Protein AF-A0A969JU32-F1 (afdb_monomer_lite)

Foldseek 3Di:
DQVVLVVVCVVQVPPDDDDDLVRLQVQLVVLVVCDQVSVVVGSDNDHSVSSVVSVVVVVCVVPVCVVVVVPDDPDDDDDPVLLVQLVVVCVVDVQDFLVNSQVVCVVVVRNDDSVSSVVSCVVVVHDGPPVSVPDDPPVNVCVVCVVVVVVVVVVVPDPDDDDDDDDDPVPPDPDDDDDDD

pLDDT: mean 79.02, std 16.54, range [39.06, 95.44]

Sequence (181 aa):
MKEENRVLHQQRVGKRLKLSDTNRQRLATRAYRLGNRKLEEIATIVTPKTLLRWYQRLVAKKFDGSEQRKRSPGRPPVAPDIKELVVCMALEQPSFGYVRIQGALANLGHPIDAGTVHNILRRNHIEPVPERNTGMSWDNLLKTHWDLLAATDFFHRRSGVAARLGDVLCARCDRYRYPPR

Structure (mmCIF, N/CA/C/O backbone):
data_AF-A0A969JU32-F1
#
_entry.id   AF-A0A969JU32-F1
#
loop_
_atom_site.group_PDB
_atom_site.id
_atom_site.type_symbol
_atom_site.label_atom_id
_atom_site.label_alt_id
_atom_site.label_comp_id
_atom_site.label_asym_id
_atom_site.label_entity_id
_atom_site.label_seq_id
_atom_site.pdbx_PDB_ins_code
_atom_site.Cartn_x
_atom_site.Cartn_y
_atom_site.Cartn_z
_atom_site.occupancy
_atom_site.B_iso_or_equiv
_atom_site.auth_seq_id
_atom_site.auth_comp_id
_atom_site.auth_asym_id
_atom_site.auth_atom_id
_atom_site.pdbx_PDB_model_num
ATOM 1 N N . MET A 1 1 ? -34.560 2.828 39.769 1.00 63.03 1 MET A N 1
ATOM 2 C CA . MET A 1 1 ? -33.465 3.121 38.813 1.00 63.03 1 MET A CA 1
ATOM 3 C C . MET A 1 1 ? -32.062 3.076 39.442 1.00 63.03 1 MET A C 1
ATOM 5 O O . MET A 1 1 ? -31.366 2.117 39.150 1.00 63.03 1 MET A O 1
ATOM 9 N N . LYS A 1 2 ? -31.596 4.006 40.308 1.00 74.50 2 LYS A N 1
ATOM 10 C CA . LYS A 1 2 ? -30.264 3.844 40.966 1.00 74.50 2 LYS A CA 1
ATOM 11 C C . LYS A 1 2 ? -30.274 2.798 42.089 1.00 74.50 2 LYS A C 1
ATOM 13 O O . LYS A 1 2 ? -29.366 1.979 42.158 1.00 74.50 2 LYS A O 1
ATOM 18 N N . GLU A 1 3 ? -31.317 2.813 42.918 1.00 76.50 3 GLU A N 1
ATOM 19 C CA . GLU A 1 3 ? -31.447 1.894 44.057 1.00 76.50 3 GLU A CA 1
ATOM 20 C C . GLU A 1 3 ? -31.640 0.441 43.611 1.00 76.50 3 GLU A C 1
ATOM 22 O O . GLU A 1 3 ? -30.971 -0.460 44.090 1.00 76.50 3 GLU A O 1
ATOM 27 N N . GLU A 1 4 ? -32.434 0.230 42.566 1.00 78.50 4 GLU A N 1
ATOM 28 C CA . GLU A 1 4 ? -32.577 -1.070 41.905 1.00 78.50 4 GLU A CA 1
ATOM 29 C C . GLU A 1 4 ? -31.231 -1.638 41.422 1.00 78.50 4 GLU A C 1
ATOM 31 O O . GLU A 1 4 ? -30.915 -2.793 41.692 1.00 78.50 4 GLU A O 1
ATOM 36 N N . ASN A 1 5 ? -30.383 -0.821 40.784 1.00 81.50 5 ASN A N 1
ATOM 37 C CA . ASN A 1 5 ? -29.051 -1.265 40.365 1.00 81.50 5 ASN A CA 1
ATOM 38 C C . ASN A 1 5 ? -28.131 -1.570 41.557 1.00 81.50 5 ASN A C 1
ATOM 40 O O . ASN A 1 5 ? -27.310 -2.480 41.460 1.00 81.50 5 ASN A O 1
ATOM 44 N N . ARG A 1 6 ? -28.266 -0.857 42.683 1.00 81.88 6 ARG A N 1
ATOM 45 C CA . ARG A 1 6 ? -27.524 -1.160 43.920 1.00 81.88 6 ARG A CA 1
ATOM 46 C C . ARG A 1 6 ? -27.952 -2.495 44.518 1.00 81.88 6 ARG A C 1
ATOM 48 O O . ARG A 1 6 ? -27.088 -3.319 44.806 1.00 81.88 6 ARG A O 1
ATOM 55 N N . VAL A 1 7 ? -29.258 -2.737 44.617 1.00 84.56 7 VAL A N 1
ATOM 56 C CA . VAL A 1 7 ? -29.819 -4.017 45.076 1.00 84.56 7 VAL A CA 1
ATOM 57 C C . VAL A 1 7 ? -29.365 -5.158 44.162 1.00 84.56 7 VAL A C 1
ATOM 59 O O . VAL A 1 7 ? -28.923 -6.198 44.644 1.00 84.56 7 VAL A O 1
ATOM 62 N N . LEU A 1 8 ? -29.375 -4.955 42.840 1.00 79.50 8 LEU A N 1
ATOM 63 C CA . LEU A 1 8 ? -28.884 -5.948 41.881 1.00 79.50 8 LEU A CA 1
ATOM 64 C C . LEU A 1 8 ? -27.386 -6.234 42.035 1.00 79.50 8 LEU A C 1
ATOM 66 O O . LEU A 1 8 ? -26.980 -7.386 41.886 1.00 79.50 8 LEU A O 1
ATOM 70 N N . HIS A 1 9 ? -26.567 -5.220 42.328 1.00 77.69 9 HIS A N 1
ATOM 71 C CA . HIS A 1 9 ? -25.144 -5.414 42.623 1.00 77.69 9 HIS A CA 1
ATOM 72 C C . HIS A 1 9 ? -24.946 -6.205 43.920 1.00 77.69 9 HIS A C 1
ATOM 74 O O . HIS A 1 9 ? -24.165 -7.154 43.920 1.00 77.69 9 HIS A O 1
ATOM 80 N N . GLN A 1 10 ? -25.700 -5.893 44.980 1.00 80.69 10 GLN A N 1
ATOM 81 C CA . GLN A 1 10 ? -25.661 -6.619 46.258 1.00 80.69 10 GLN A CA 1
ATOM 82 C C . GLN A 1 10 ? -26.087 -8.087 46.114 1.00 80.69 10 GLN A C 1
ATOM 84 O O . GLN A 1 10 ? -25.389 -8.986 46.576 1.00 80.69 10 GLN A O 1
ATOM 89 N N . GLN A 1 11 ? -27.181 -8.357 45.401 1.00 79.50 11 GLN A N 1
ATOM 90 C CA . GLN A 1 11 ? -27.671 -9.720 45.157 1.00 79.50 11 GLN A CA 1
ATOM 91 C C . GLN A 1 11 ? -26.728 -10.563 44.280 1.00 79.50 11 GLN A C 1
ATOM 93 O O . GLN A 1 11 ? -26.866 -11.788 44.205 1.00 79.50 11 GLN A O 1
ATOM 98 N N . ARG A 1 12 ? -25.798 -9.922 43.561 1.00 73.00 12 ARG A N 1
ATOM 99 C CA . ARG A 1 12 ? -24.924 -10.565 42.566 1.00 73.00 12 ARG A CA 1
ATOM 100 C C . ARG A 1 12 ? -23.443 -10.534 42.931 1.00 73.00 12 ARG A C 1
ATOM 102 O O . ARG A 1 12 ? -22.628 -10.933 42.095 1.00 73.00 12 ARG A O 1
ATOM 109 N N . VAL A 1 13 ? -23.085 -10.127 44.151 1.00 72.50 13 VAL A N 1
ATOM 110 C CA . VAL A 1 13 ? -21.706 -10.218 44.652 1.00 72.50 13 VAL A CA 1
ATOM 111 C C . VAL A 1 13 ? -21.207 -11.661 44.470 1.00 72.50 13 VAL A C 1
ATOM 113 O O . VAL A 1 13 ? -21.831 -12.612 44.931 1.00 72.50 13 VAL A O 1
ATOM 116 N N . GLY A 1 14 ? -20.125 -11.834 43.703 1.00 70.38 14 GLY A N 1
ATOM 117 C CA . GLY A 1 14 ? -19.531 -13.142 43.384 1.00 70.38 14 GLY A CA 1
ATOM 118 C C . GLY A 1 14 ? -20.033 -13.839 42.106 1.00 70.38 14 GLY A C 1
ATOM 119 O O . GLY A 1 14 ? -19.447 -14.844 41.704 1.00 70.38 14 GLY A O 1
ATOM 120 N N . LYS A 1 15 ? -21.057 -13.325 41.404 1.00 76.00 15 LYS A N 1
ATOM 121 C CA . LYS A 1 15 ? -21.581 -13.934 40.159 1.00 76.00 15 LYS A CA 1
ATOM 122 C C . LYS A 1 15 ? -21.207 -13.117 38.916 1.00 76.00 15 LYS A C 1
ATOM 124 O O . LYS A 1 15 ? -21.591 -11.960 38.767 1.00 76.00 15 LYS A O 1
ATOM 129 N N . ARG A 1 16 ? -20.507 -13.739 37.956 1.00 75.44 16 ARG A N 1
ATOM 130 C CA . ARG A 1 16 ? -20.117 -13.091 36.687 1.00 75.44 16 ARG A CA 1
ATOM 131 C C . ARG A 1 16 ? -21.336 -12.817 35.800 1.00 75.44 16 ARG A C 1
ATOM 133 O O . ARG A 1 16 ? -22.031 -13.739 35.378 1.00 75.44 16 ARG A O 1
ATOM 140 N N . LEU A 1 17 ? -21.552 -11.552 35.441 1.00 77.44 17 LEU A N 1
ATOM 141 C CA . LEU A 1 17 ? -22.643 -11.149 34.554 1.00 77.44 17 LEU A CA 1
ATOM 142 C C . LEU A 1 17 ? -22.355 -11.539 33.091 1.00 77.44 17 LEU A C 1
ATOM 144 O O . LEU A 1 17 ? -21.437 -11.011 32.461 1.00 77.44 17 LEU A O 1
ATOM 148 N N . LYS A 1 18 ? -23.169 -12.436 32.522 1.00 82.62 18 LYS A N 1
ATOM 149 C CA . LYS A 1 18 ? -23.137 -12.785 31.092 1.00 82.62 18 LYS A CA 1
ATOM 150 C C . LYS A 1 18 ? -24.231 -12.019 30.343 1.00 82.62 18 LYS A C 1
ATOM 152 O O . LYS A 1 18 ? -25.370 -12.458 30.271 1.00 82.62 18 LYS A O 1
ATOM 157 N N . LEU A 1 19 ? -23.885 -10.857 29.789 1.00 85.12 19 LEU A N 1
ATOM 158 C CA . LEU A 1 19 ? -24.780 -10.108 28.897 1.00 85.12 19 LEU A CA 1
ATOM 159 C C . LEU A 1 19 ? -24.729 -10.689 27.480 1.00 85.12 19 LEU A C 1
ATOM 161 O O . LEU A 1 19 ? -23.625 -10.858 26.949 1.00 85.12 19 LEU A O 1
ATOM 165 N N . SER A 1 20 ? -25.902 -10.937 26.882 1.00 92.31 20 SER A N 1
ATOM 166 C CA . SER A 1 20 ? -26.051 -11.272 25.458 1.00 92.31 20 SER A CA 1
ATOM 167 C C . SER A 1 20 ? -25.585 -10.117 24.572 1.00 92.31 20 SER A C 1
ATOM 169 O O . SER A 1 20 ? -25.604 -8.959 25.000 1.00 92.31 20 SER A O 1
ATOM 171 N N . ASP A 1 21 ? -25.177 -10.408 23.335 1.00 91.44 21 ASP A N 1
ATOM 172 C CA . ASP A 1 21 ? -24.655 -9.374 22.435 1.00 91.44 21 ASP A CA 1
ATOM 173 C C . ASP A 1 21 ? -25.699 -8.282 22.151 1.00 91.44 21 ASP A C 1
ATOM 175 O O . ASP A 1 21 ? -25.405 -7.098 22.288 1.00 91.44 21 ASP A O 1
ATOM 179 N N . THR A 1 22 ? -26.963 -8.659 21.934 1.00 93.69 22 THR A N 1
ATOM 180 C CA . THR A 1 22 ? -28.086 -7.721 21.764 1.00 93.69 22 THR A CA 1
ATOM 181 C C . THR A 1 22 ? -28.232 -6.760 22.948 1.00 93.69 22 THR A C 1
ATOM 183 O O . THR A 1 22 ? -28.451 -5.561 22.763 1.00 93.69 22 THR A O 1
ATOM 186 N N . ASN A 1 23 ? -28.066 -7.257 24.179 1.00 92.06 23 ASN A N 1
ATOM 187 C CA . ASN A 1 23 ? -28.133 -6.418 25.376 1.00 92.06 23 ASN A CA 1
ATOM 188 C C . ASN A 1 23 ? -26.932 -5.471 25.463 1.00 92.06 23 ASN A C 1
ATOM 190 O O . ASN A 1 23 ? -27.103 -4.299 25.802 1.00 92.06 23 ASN A O 1
ATOM 194 N N . ARG A 1 24 ? -25.730 -5.941 25.104 1.00 93.00 24 ARG A N 1
ATOM 195 C CA . ARG A 1 24 ? -24.529 -5.093 25.034 1.00 93.00 24 ARG A CA 1
ATOM 196 C C . ARG A 1 24 ? -24.702 -3.969 24.020 1.00 93.00 24 ARG A C 1
ATOM 198 O O . ARG A 1 24 ? -24.381 -2.828 24.340 1.00 93.00 24 ARG A O 1
ATOM 205 N N . GLN A 1 25 ? -25.261 -4.270 22.848 1.00 94.12 25 GLN A N 1
ATOM 206 C CA . GLN A 1 25 ? -25.531 -3.279 21.808 1.00 94.12 25 GLN A CA 1
ATOM 207 C C . GLN A 1 25 ? -26.532 -2.220 22.281 1.00 94.12 25 GLN A C 1
ATOM 209 O O . GLN A 1 25 ? -26.235 -1.028 22.223 1.00 94.12 25 GLN A O 1
ATOM 214 N N . ARG A 1 26 ? -27.675 -2.639 22.843 1.00 93.69 26 ARG A N 1
ATOM 215 C CA . ARG A 1 26 ? -28.697 -1.721 23.382 1.00 93.69 26 ARG A CA 1
ATOM 216 C C . ARG A 1 26 ? -28.137 -0.796 24.464 1.00 93.69 26 ARG A C 1
ATOM 218 O O . ARG A 1 26 ? -28.405 0.407 24.438 1.00 93.69 26 ARG A O 1
ATOM 225 N N . LEU A 1 27 ? -27.361 -1.346 25.401 1.00 92.12 27 LEU A N 1
ATOM 226 C CA . LEU A 1 27 ? -26.715 -0.562 26.454 1.00 92.12 27 LEU A CA 1
ATOM 227 C C . LEU A 1 27 ? -25.693 0.417 25.870 1.00 92.12 27 LEU A C 1
ATOM 229 O O . LEU A 1 27 ? -25.706 1.587 26.240 1.00 92.12 27 LEU A O 1
ATOM 233 N N . ALA A 1 28 ? -24.861 -0.027 24.929 1.00 94.06 28 ALA A N 1
ATOM 234 C CA . ALA A 1 28 ? -23.848 0.803 24.285 1.00 94.06 28 ALA A CA 1
ATOM 235 C C . ALA A 1 28 ? -24.457 1.991 23.519 1.00 94.06 28 ALA A C 1
ATOM 237 O O . ALA A 1 28 ? -24.007 3.125 23.682 1.00 94.06 28 ALA A O 1
ATOM 238 N N . THR A 1 29 ? -25.518 1.765 22.735 1.00 93.94 29 THR A N 1
ATOM 239 C CA . THR A 1 29 ? -26.200 2.832 21.982 1.00 93.94 29 THR A CA 1
ATOM 240 C C . THR A 1 29 ? -26.833 3.872 22.906 1.00 93.94 29 THR A C 1
ATOM 242 O O . THR A 1 29 ? -26.747 5.069 22.636 1.00 93.94 29 THR A O 1
ATOM 245 N N . ARG A 1 30 ? -27.458 3.440 24.011 1.00 92.00 30 ARG A N 1
ATOM 246 C CA . ARG A 1 30 ? -28.044 4.363 24.999 1.00 92.00 30 ARG A CA 1
ATOM 247 C C . ARG A 1 30 ? -26.966 5.115 25.780 1.00 92.00 30 ARG A C 1
ATOM 249 O O . ARG A 1 30 ? -27.099 6.318 25.977 1.00 92.00 30 ARG A O 1
ATOM 256 N N . ALA A 1 31 ? -25.892 4.429 26.166 1.00 90.94 31 ALA A N 1
ATOM 257 C CA . ALA A 1 31 ? -24.760 5.018 26.873 1.00 90.94 31 ALA A CA 1
ATOM 258 C C . ALA A 1 31 ? -24.093 6.133 26.055 1.00 90.94 31 ALA A C 1
ATOM 260 O O . ALA A 1 31 ? -23.837 7.213 26.582 1.00 90.94 31 ALA A O 1
ATOM 261 N N . TYR A 1 32 ? -23.889 5.917 24.754 1.00 91.88 32 TYR A N 1
ATOM 262 C CA . TYR A 1 32 ? -23.296 6.932 23.883 1.00 91.88 32 TYR A CA 1
ATOM 263 C C . TYR A 1 32 ? -24.091 8.251 23.867 1.00 91.88 32 TYR A C 1
ATOM 265 O O . TYR A 1 32 ? -23.490 9.318 23.918 1.00 91.88 32 TYR A O 1
ATOM 273 N N . ARG A 1 33 ? -25.431 8.193 23.883 1.00 91.38 33 ARG A N 1
ATOM 274 C CA . ARG A 1 33 ? -26.290 9.396 23.907 1.00 91.38 33 ARG A CA 1
ATOM 275 C C . ARG A 1 33 ? -26.200 10.189 25.213 1.00 91.38 33 ARG A C 1
ATOM 277 O O . ARG A 1 33 ? -26.430 11.392 25.209 1.00 91.38 33 ARG A O 1
ATOM 284 N N . LEU A 1 34 ? -25.910 9.518 26.327 1.00 89.00 34 LEU A N 1
ATOM 285 C CA . LEU A 1 34 ? -25.799 10.144 27.648 1.00 89.00 34 LEU A CA 1
ATOM 286 C C . LEU A 1 34 ? -24.436 10.824 27.847 1.00 89.00 34 LEU A C 1
ATOM 288 O O . LEU A 1 34 ? -24.362 11.860 28.505 1.00 89.00 34 LEU A O 1
ATOM 292 N N . GLY A 1 35 ? -23.375 10.265 27.259 1.00 84.81 35 GLY A N 1
ATOM 293 C CA . GLY A 1 35 ? -22.004 10.743 27.435 1.00 84.81 35 GLY A CA 1
ATOM 294 C C . GLY A 1 35 ? -21.392 10.333 28.782 1.00 84.81 35 GLY A C 1
ATOM 295 O O . GLY A 1 35 ? -22.092 9.977 29.729 1.00 84.81 35 GLY A O 1
ATOM 296 N N . ASN A 1 36 ? -20.056 10.355 28.868 1.00 84.00 36 ASN A N 1
ATOM 297 C CA . ASN A 1 36 ? -19.327 9.744 29.989 1.00 84.00 36 ASN A CA 1
ATOM 298 C C . ASN A 1 36 ? -19.639 10.392 31.353 1.00 84.00 36 ASN A C 1
ATOM 300 O O . ASN A 1 36 ? -19.863 9.676 32.320 1.00 84.00 36 ASN A O 1
ATOM 304 N N . ARG A 1 37 ? -19.744 11.728 31.414 1.00 85.31 37 ARG A N 1
ATOM 305 C CA . ARG A 1 37 ? -20.024 12.466 32.663 1.00 85.31 37 ARG A CA 1
ATOM 306 C C . ARG A 1 37 ? -21.357 12.055 33.301 1.00 85.31 37 ARG A C 1
ATOM 308 O O . ARG A 1 37 ? -21.405 11.695 34.467 1.00 85.31 37 ARG A O 1
ATOM 315 N N . LYS A 1 38 ? -22.432 12.000 32.506 1.00 85.69 38 LYS A N 1
ATOM 316 C CA . LYS A 1 38 ? -23.759 11.586 32.997 1.00 85.69 38 LYS A CA 1
ATOM 317 C C . LYS A 1 38 ? -23.813 10.100 33.359 1.00 85.69 38 LYS A C 1
ATOM 319 O O . LYS A 1 38 ? -24.577 9.703 34.230 1.00 85.69 38 LYS A O 1
ATOM 324 N N . LEU A 1 39 ? -23.025 9.262 32.683 1.00 85.94 39 LEU A N 1
ATOM 325 C CA . LEU A 1 39 ? -22.922 7.836 33.000 1.00 85.94 39 LEU A CA 1
ATOM 326 C C . LEU A 1 39 ? -22.221 7.577 34.337 1.00 85.94 39 LEU A C 1
ATOM 328 O O . LEU A 1 39 ? -22.564 6.599 34.993 1.00 85.94 39 LEU A O 1
ATOM 332 N N . GLU A 1 40 ? -21.267 8.422 34.731 1.00 84.38 40 GLU A N 1
ATOM 333 C CA . GLU A 1 40 ? -20.585 8.338 36.032 1.00 84.38 40 GLU A CA 1
ATOM 334 C C . GLU A 1 40 ? -21.522 8.701 37.192 1.00 84.38 40 GLU A C 1
ATOM 336 O O . GLU A 1 40 ? -21.468 8.084 38.253 1.00 84.38 40 GLU A O 1
ATOM 341 N N . GLU A 1 41 ? -22.455 9.628 36.970 1.00 83.62 41 GLU A N 1
ATOM 342 C CA . GLU A 1 41 ? -23.477 9.997 37.956 1.00 83.62 41 GLU A CA 1
ATOM 343 C C . GLU A 1 41 ? -24.535 8.897 38.167 1.00 83.62 41 GLU A C 1
ATOM 345 O O . GLU A 1 41 ? -25.224 8.866 39.194 1.00 83.62 41 GLU A O 1
ATOM 350 N N . ILE A 1 42 ? -24.708 7.991 37.202 1.00 80.88 42 ILE A N 1
ATOM 351 C CA . ILE A 1 42 ? -25.700 6.913 37.247 1.00 80.88 42 ILE A CA 1
ATOM 352 C C . ILE A 1 42 ? -25.035 5.630 37.755 1.00 80.88 42 ILE A C 1
ATOM 354 O O . ILE A 1 42 ? -24.032 5.172 37.217 1.00 80.88 42 ILE A O 1
ATOM 358 N N . ALA A 1 43 ? -25.649 4.979 38.748 1.00 70.44 43 ALA A N 1
ATOM 359 C CA . ALA A 1 43 ? -25.250 3.631 39.146 1.00 70.44 43 ALA A CA 1
ATOM 360 C C . ALA A 1 43 ? -25.506 2.671 37.972 1.00 70.44 43 ALA A C 1
ATOM 362 O O . ALA A 1 43 ? -26.650 2.294 37.721 1.00 70.44 43 ALA A O 1
ATOM 363 N N . THR A 1 44 ? -24.464 2.325 37.216 1.00 74.38 44 THR A N 1
ATOM 364 C CA . THR A 1 44 ? -24.536 1.432 36.052 1.00 74.38 44 THR A CA 1
ATOM 365 C C . THR A 1 44 ? -24.112 0.012 36.432 1.00 74.38 44 THR A C 1
ATOM 367 O O . THR A 1 44 ? -23.265 -0.207 37.295 1.00 74.38 44 THR A O 1
ATOM 370 N N . ILE A 1 45 ? -24.719 -0.989 35.790 1.00 82.56 45 ILE A N 1
ATOM 371 C CA . ILE A 1 45 ? -24.355 -2.407 35.975 1.00 82.56 45 ILE A CA 1
ATOM 372 C C . ILE A 1 45 ? -22.965 -2.703 35.375 1.00 82.56 45 ILE A C 1
ATOM 374 O O . ILE A 1 45 ? -22.260 -3.611 35.806 1.00 82.56 45 ILE A O 1
ATOM 378 N N . VAL A 1 46 ? -22.571 -1.927 34.364 1.00 84.56 46 VAL A N 1
ATOM 379 C CA . VAL A 1 46 ? -21.324 -2.060 33.608 1.00 84.56 46 VAL A CA 1
ATOM 380 C C . VAL A 1 46 ? -20.619 -0.713 33.620 1.00 84.56 46 VAL A C 1
ATOM 382 O O . VAL A 1 46 ? -21.263 0.303 33.380 1.00 84.56 46 VAL A O 1
ATOM 385 N N . THR A 1 47 ? -19.301 -0.709 33.825 1.00 87.88 47 THR A N 1
ATOM 386 C CA . THR A 1 47 ? -18.489 0.514 33.851 1.00 87.88 47 THR A CA 1
ATOM 387 C C . THR A 1 47 ? -18.734 1.380 32.602 1.00 87.88 47 THR A C 1
ATOM 389 O O . THR A 1 47 ? -18.686 0.839 31.489 1.00 87.88 47 THR A O 1
ATOM 392 N N . PRO A 1 48 ? -18.912 2.710 32.737 1.00 89.94 48 PRO A N 1
ATOM 393 C CA . PRO A 1 48 ? -19.143 3.624 31.611 1.00 89.94 48 PRO A CA 1
ATOM 394 C C . PRO A 1 48 ? -18.149 3.447 30.453 1.00 89.94 48 PRO A C 1
ATOM 396 O O . PRO A 1 48 ? -18.538 3.317 29.290 1.00 89.94 48 PRO A O 1
ATOM 399 N N . LYS A 1 49 ? -16.859 3.300 30.780 1.00 90.62 49 LYS A N 1
ATOM 400 C CA . LYS A 1 49 ? -15.777 3.042 29.816 1.00 90.62 49 LYS A CA 1
ATOM 401 C C . LYS A 1 49 ? -16.013 1.789 28.962 1.00 90.62 49 LYS A C 1
ATOM 403 O O . LYS A 1 49 ? -15.725 1.782 27.767 1.00 90.62 49 LYS A O 1
ATOM 408 N N . THR A 1 50 ? -16.556 0.728 29.554 1.00 91.62 50 THR A N 1
ATOM 409 C CA . THR A 1 50 ? -16.853 -0.531 28.856 1.00 91.62 50 THR A CA 1
ATOM 410 C C . THR A 1 50 ? -18.028 -0.372 27.893 1.00 91.62 50 THR A C 1
ATOM 412 O O . THR A 1 50 ? -17.973 -0.898 26.781 1.00 91.62 50 THR A O 1
ATOM 415 N N . LEU A 1 51 ? -19.053 0.396 28.272 1.00 92.75 51 LEU A N 1
ATOM 416 C CA . LEU A 1 51 ? -20.194 0.701 27.403 1.00 92.75 51 LEU A CA 1
ATOM 417 C C . LEU A 1 51 ? -19.764 1.499 26.166 1.00 92.75 51 LEU A C 1
ATOM 419 O O . LEU A 1 51 ? -20.147 1.161 25.045 1.00 92.75 51 LEU A O 1
ATOM 423 N N . LEU A 1 52 ? -18.908 2.505 26.356 1.00 92.62 52 LEU A N 1
ATOM 424 C CA . LEU A 1 52 ? -18.347 3.282 25.250 1.00 92.62 52 LEU A CA 1
ATOM 425 C C . LEU A 1 52 ? -17.441 2.429 24.354 1.00 92.62 52 LEU A C 1
ATOM 427 O O . LEU A 1 52 ? -17.528 2.523 23.131 1.00 92.62 52 LEU A O 1
ATOM 431 N N . ARG A 1 53 ? -16.636 1.527 24.932 1.00 94.19 53 ARG A N 1
ATOM 432 C CA . ARG A 1 53 ? -15.829 0.565 24.161 1.00 94.19 53 ARG A CA 1
ATOM 433 C C . ARG A 1 53 ? -16.702 -0.360 23.305 1.00 94.19 53 ARG A C 1
ATOM 435 O O . ARG A 1 53 ? -16.346 -0.653 22.165 1.00 94.19 53 ARG A O 1
ATOM 442 N N . TRP A 1 54 ? -17.836 -0.832 23.823 1.00 95.31 54 TRP A N 1
ATOM 443 C CA . TRP A 1 54 ? -18.785 -1.616 23.023 1.00 95.31 54 TRP A CA 1
ATOM 444 C C . TRP A 1 54 ? -19.371 -0.794 21.877 1.00 95.31 54 TRP A C 1
ATOM 446 O O . TRP A 1 54 ? -19.462 -1.303 20.762 1.00 95.31 54 TRP A O 1
ATOM 456 N N . TYR A 1 55 ? -19.691 0.479 22.116 1.00 94.94 55 TYR A N 1
ATOM 457 C CA . TYR A 1 55 ? -20.182 1.371 21.067 1.00 94.94 55 TYR A CA 1
ATOM 458 C C . TYR A 1 55 ? -19.138 1.592 19.963 1.00 94.94 55 TYR A C 1
ATOM 460 O O . TYR A 1 55 ? -19.447 1.435 18.785 1.00 94.94 55 TYR A O 1
ATOM 468 N N . GLN A 1 56 ? -17.880 1.854 20.329 1.00 94.94 56 GLN A N 1
ATOM 469 C CA . GLN A 1 56 ? -16.77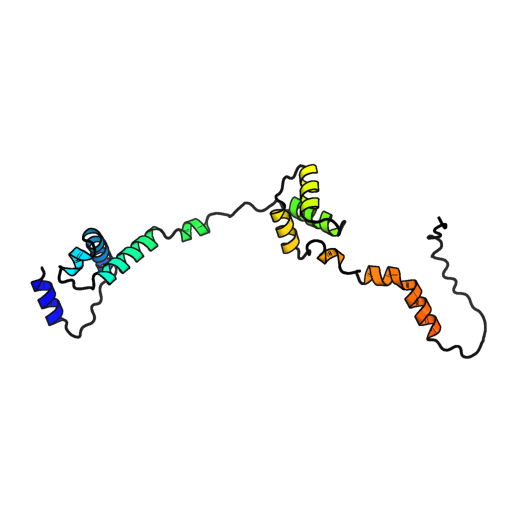2 1.990 19.373 1.00 94.94 56 GLN A CA 1
ATOM 470 C C . GLN A 1 56 ? -16.605 0.744 18.497 1.00 94.94 56 GLN A C 1
ATOM 472 O O . GLN A 1 56 ? -16.357 0.859 17.301 1.00 94.94 56 GLN A O 1
ATOM 477 N N . ARG A 1 57 ? -16.794 -0.454 19.065 1.00 95.31 57 ARG A N 1
ATOM 478 C CA . ARG A 1 57 ? -16.756 -1.703 18.295 1.00 95.31 57 ARG A CA 1
ATOM 479 C C . ARG A 1 57 ? -17.895 -1.798 17.278 1.00 95.31 57 ARG A C 1
ATOM 481 O O . ARG A 1 57 ? -17.669 -2.299 16.182 1.00 95.31 57 ARG A O 1
ATOM 488 N N . L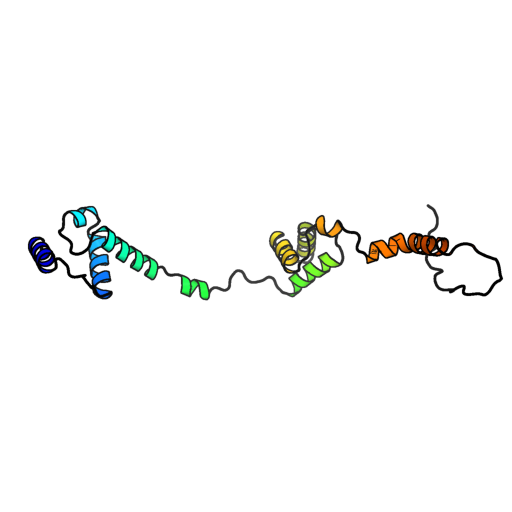EU A 1 58 ? -19.090 -1.312 17.614 1.00 94.69 58 LEU A N 1
ATOM 489 C CA . LEU A 1 58 ? -20.208 -1.255 16.665 1.00 94.69 58 LEU A CA 1
ATOM 490 C C . LEU A 1 58 ? -19.943 -0.266 15.536 1.00 94.69 58 LEU A C 1
ATOM 492 O O . LEU A 1 58 ? -20.229 -0.574 14.385 1.00 94.69 58 LEU A O 1
ATOM 496 N N . VAL A 1 59 ? -19.356 0.888 15.852 1.00 94.19 59 VAL A N 1
ATOM 497 C CA . VAL A 1 59 ? -18.924 1.866 14.847 1.00 94.19 59 VAL A CA 1
ATOM 498 C C . VAL A 1 59 ? -17.878 1.245 13.920 1.00 94.19 59 VAL A C 1
ATOM 500 O O . VAL A 1 59 ? -18.057 1.277 12.708 1.00 94.19 59 VAL A O 1
ATOM 503 N N . ALA A 1 60 ? -16.845 0.605 14.472 1.00 93.62 60 ALA A N 1
ATOM 504 C CA . ALA A 1 60 ? -15.817 -0.069 13.681 1.00 93.62 60 ALA A CA 1
ATOM 505 C C . ALA A 1 60 ? -16.407 -1.149 12.762 1.00 93.62 60 ALA A C 1
ATOM 507 O O . ALA A 1 60 ? -16.020 -1.232 11.604 1.00 93.62 60 ALA A O 1
ATOM 508 N N . LYS A 1 61 ? -17.382 -1.922 13.256 1.00 91.44 61 LYS A N 1
ATOM 509 C CA . LYS A 1 61 ? -18.098 -2.923 12.457 1.00 91.44 61 LYS A CA 1
ATOM 510 C C . LYS A 1 61 ? -19.029 -2.306 11.409 1.00 91.44 61 LYS A C 1
ATOM 512 O O . LYS A 1 61 ? -19.297 -2.934 10.409 1.00 91.44 61 LYS A O 1
ATOM 517 N N . LYS A 1 62 ? -19.566 -1.103 11.615 1.00 90.75 62 LYS A N 1
ATOM 518 C CA . LYS A 1 62 ? -20.372 -0.416 10.589 1.00 90.75 62 LYS A CA 1
ATOM 519 C C . LYS A 1 62 ? -19.498 0.093 9.440 1.00 90.75 62 LYS A C 1
ATOM 521 O O . LYS A 1 62 ? -19.944 0.144 8.299 1.00 90.75 62 LYS A O 1
ATOM 526 N N . PHE A 1 63 ? -18.287 0.527 9.771 1.00 89.81 63 PHE A N 1
ATOM 527 C CA . PHE A 1 63 ? -17.316 1.067 8.827 1.00 89.81 63 PHE A CA 1
ATOM 528 C C . PHE A 1 63 ? -16.247 0.034 8.449 1.00 89.81 63 PHE A C 1
ATOM 530 O O . PHE A 1 63 ? -15.130 0.404 8.078 1.00 89.81 63 PHE A O 1
ATOM 537 N N . ASP A 1 64 ? -16.571 -1.260 8.523 1.00 88.19 64 ASP A N 1
ATOM 538 C CA . ASP A 1 64 ? -15.692 -2.335 8.081 1.00 88.19 64 ASP A CA 1
ATOM 539 C C . ASP A 1 64 ? -15.673 -2.412 6.546 1.00 88.19 64 ASP A C 1
ATOM 541 O O . ASP A 1 64 ? -16.215 -3.302 5.906 1.00 88.19 64 ASP A O 1
ATOM 545 N N . GLY A 1 65 ? -14.965 -1.469 5.920 1.00 81.31 65 GLY A N 1
ATOM 546 C CA . GLY A 1 65 ? -14.780 -1.410 4.464 1.00 81.31 65 GLY A CA 1
ATOM 547 C C . GLY A 1 65 ? -13.997 -2.589 3.857 1.00 81.31 65 GLY A C 1
ATOM 548 O O . GLY A 1 65 ? -13.500 -2.482 2.735 1.00 81.31 65 GLY A O 1
ATOM 549 N N . SER A 1 66 ? -13.791 -3.682 4.599 1.00 82.06 66 SER A N 1
ATOM 550 C CA . SER A 1 66 ? -13.004 -4.839 4.169 1.00 82.06 66 SER A CA 1
ATOM 551 C C . SER A 1 66 ? -13.648 -5.566 2.995 1.00 82.06 66 SER A C 1
ATOM 553 O O . SER A 1 66 ? -12.933 -5.965 2.080 1.00 82.06 66 SER A O 1
ATOM 555 N N . GLU A 1 67 ? -14.975 -5.697 2.975 1.00 78.62 67 GLU A N 1
ATOM 556 C CA . GLU A 1 67 ? -15.679 -6.359 1.869 1.00 78.62 67 GLU A CA 1
ATOM 557 C C . GLU A 1 67 ? -15.635 -5.530 0.579 1.00 78.62 67 GLU A C 1
ATOM 559 O O . GLU A 1 67 ? -15.465 -6.077 -0.509 1.00 78.62 67 GLU A O 1
ATOM 564 N N . GLN A 1 68 ? -15.697 -4.202 0.688 1.00 73.19 68 GLN A N 1
ATOM 565 C CA . GLN A 1 68 ? -15.544 -3.291 -0.446 1.00 73.19 68 GLN A CA 1
ATOM 566 C C . GLN A 1 68 ? -14.099 -3.295 -0.961 1.00 73.19 68 GLN A C 1
ATOM 568 O O . GLN A 1 68 ? -13.879 -3.319 -2.170 1.00 73.19 68 GLN A O 1
ATOM 573 N N . ARG A 1 69 ? -13.105 -3.366 -0.064 1.00 69.44 69 ARG A N 1
ATOM 574 C CA . ARG A 1 69 ? -11.683 -3.449 -0.439 1.00 69.44 69 ARG A CA 1
ATOM 575 C C . ARG A 1 69 ? -11.344 -4.726 -1.214 1.00 69.44 69 ARG A C 1
ATOM 577 O O . ARG A 1 69 ? -10.470 -4.682 -2.069 1.00 69.44 69 ARG A O 1
ATOM 584 N N . LYS A 1 70 ? -12.038 -5.842 -0.958 1.00 72.44 70 LYS A N 1
ATOM 585 C CA . LYS A 1 70 ? -11.854 -7.096 -1.714 1.00 72.44 70 LYS A CA 1
ATOM 586 C C . LYS A 1 70 ? -12.291 -6.989 -3.179 1.00 72.44 70 LYS A C 1
ATOM 588 O O . LYS A 1 70 ? -11.827 -7.773 -3.997 1.00 72.44 70 LYS A O 1
ATOM 593 N N . ARG A 1 71 ? -13.203 -6.065 -3.501 1.00 67.38 71 ARG A N 1
ATOM 594 C CA . ARG A 1 71 ? -13.849 -5.976 -4.821 1.00 67.38 71 ARG A CA 1
ATOM 595 C C . ARG A 1 71 ? -13.228 -4.956 -5.761 1.00 67.38 71 ARG A C 1
ATOM 597 O O . ARG A 1 71 ? -13.488 -5.037 -6.954 1.00 67.38 71 ARG A O 1
ATOM 604 N N . SER A 1 72 ? -12.437 -4.012 -5.260 1.00 66.69 72 SER A N 1
ATOM 605 C CA . SER A 1 72 ? -11.793 -3.024 -6.121 1.00 66.69 72 SER A CA 1
ATOM 606 C C . SER A 1 72 ? -10.517 -3.617 -6.720 1.00 66.69 72 SER A C 1
ATOM 608 O O . SER A 1 72 ? -9.533 -3.750 -5.984 1.00 66.69 72 SER A O 1
ATOM 610 N N . PRO A 1 73 ? -10.478 -3.958 -8.027 1.00 71.56 73 PRO A N 1
ATOM 611 C CA . PRO A 1 73 ? -9.198 -4.136 -8.692 1.00 71.56 73 PRO A CA 1
ATOM 612 C C . PRO A 1 73 ? -8.412 -2.840 -8.481 1.00 71.56 73 PRO A C 1
ATOM 614 O O . PRO A 1 73 ? -8.964 -1.743 -8.587 1.00 71.56 73 PRO A O 1
ATOM 617 N N . GLY A 1 74 ? -7.149 -2.962 -8.074 1.00 75.56 74 GLY A N 1
ATOM 618 C CA . GLY A 1 74 ? -6.282 -1.804 -7.878 1.00 75.56 74 GLY A CA 1
ATOM 619 C C . GLY A 1 74 ? -6.068 -1.028 -9.183 1.00 75.56 74 GLY A C 1
ATOM 620 O O . GLY A 1 74 ? -6.753 -1.233 -10.183 1.00 75.56 74 GLY A O 1
ATOM 621 N N . ARG A 1 75 ? -5.066 -0.144 -9.201 1.00 78.25 75 ARG A N 1
ATOM 622 C CA . ARG A 1 75 ? -4.649 0.535 -10.437 1.00 78.25 75 ARG A CA 1
ATOM 623 C C . ARG A 1 75 ? -4.517 -0.492 -11.578 1.00 78.25 75 ARG A C 1
ATOM 625 O O . ARG A 1 75 ? -3.810 -1.485 -11.368 1.00 78.25 75 ARG A O 1
ATOM 632 N N . PRO A 1 76 ? -5.151 -0.267 -12.748 1.00 80.81 76 PRO A N 1
ATOM 633 C CA . PRO A 1 76 ? -5.031 -1.173 -13.879 1.00 80.81 76 PRO A CA 1
ATOM 634 C C . PRO A 1 76 ? -3.557 -1.476 -14.168 1.00 80.81 76 PRO A C 1
ATOM 636 O O . PRO A 1 76 ? -2.732 -0.552 -14.157 1.00 80.81 76 PRO A O 1
ATOM 639 N N . PRO A 1 77 ? -3.190 -2.752 -14.360 1.00 82.25 77 PRO A N 1
ATOM 640 C CA . PRO A 1 77 ? -1.817 -3.102 -14.672 1.00 82.25 77 PRO A CA 1
ATOM 641 C C . PRO A 1 77 ? -1.419 -2.502 -16.024 1.00 82.25 77 PRO A C 1
ATOM 643 O O . PRO A 1 77 ? -2.235 -2.385 -16.932 1.00 82.25 77 PRO A O 1
ATOM 646 N N . VAL A 1 78 ? -0.138 -2.160 -16.165 1.00 86.19 78 VAL A N 1
ATOM 647 C CA . VAL A 1 78 ? 0.445 -1.799 -17.467 1.00 86.19 78 VAL A CA 1
ATOM 648 C C . VAL A 1 78 ? 0.274 -2.972 -18.436 1.00 86.19 78 VAL A C 1
ATOM 650 O O . VAL A 1 78 ? 0.455 -4.126 -18.018 1.00 86.19 78 VAL A O 1
ATOM 653 N N . ALA A 1 79 ? -0.056 -2.665 -19.695 1.00 90.19 79 ALA A N 1
ATOM 654 C CA . ALA A 1 79 ? -0.204 -3.643 -20.771 1.00 90.19 79 ALA A CA 1
ATOM 655 C C . ALA A 1 79 ? 1.036 -4.559 -20.872 1.00 90.19 79 ALA A C 1
ATOM 657 O O . ALA A 1 79 ? 2.153 -4.086 -20.636 1.00 90.19 79 ALA A O 1
ATOM 658 N N . PRO A 1 80 ? 0.857 -5.861 -21.162 1.00 90.81 80 PRO A N 1
ATOM 659 C CA . PRO A 1 80 ? 1.959 -6.824 -21.219 1.00 90.81 80 PRO A CA 1
ATOM 660 C C . PRO A 1 80 ? 3.014 -6.428 -22.258 1.00 90.81 80 PRO A C 1
ATOM 662 O O . PRO A 1 80 ? 4.188 -6.352 -21.904 1.00 90.81 80 PRO A O 1
ATOM 665 N N . ASP A 1 81 ? 2.588 -6.023 -23.453 1.00 93.19 81 ASP A N 1
ATOM 666 C CA . ASP A 1 81 ? 3.456 -5.642 -24.577 1.00 93.19 81 ASP A CA 1
ATOM 667 C C . ASP A 1 81 ? 4.439 -4.525 -24.199 1.00 93.19 81 ASP A C 1
ATOM 669 O O . ASP A 1 81 ? 5.624 -4.548 -24.518 1.00 93.19 81 ASP A O 1
ATOM 673 N N . ILE A 1 82 ? 3.960 -3.552 -23.423 1.00 92.88 82 ILE A N 1
ATOM 674 C CA . ILE A 1 82 ? 4.772 -2.440 -22.929 1.00 92.88 82 ILE A CA 1
ATOM 675 C C . ILE A 1 82 ? 5.823 -2.926 -21.921 1.00 92.88 82 ILE A C 1
ATOM 677 O O . ILE A 1 82 ? 6.940 -2.410 -21.892 1.00 92.88 82 ILE A O 1
ATOM 681 N N . LYS A 1 83 ? 5.482 -3.896 -21.062 1.00 94.12 83 LYS A N 1
ATOM 682 C CA . LYS A 1 83 ? 6.446 -4.464 -20.105 1.00 94.12 83 LYS A CA 1
ATOM 683 C C . LYS A 1 83 ? 7.541 -5.229 -20.833 1.00 94.12 83 LYS A C 1
ATOM 685 O O . LYS A 1 83 ? 8.701 -5.094 -20.455 1.00 94.12 83 LYS A O 1
ATOM 690 N N . GLU A 1 84 ? 7.171 -5.998 -21.851 1.00 94.06 84 GLU A N 1
ATOM 691 C CA . GLU A 1 84 ? 8.118 -6.718 -22.702 1.00 94.06 84 GLU A CA 1
ATOM 692 C C . GLU A 1 84 ? 9.048 -5.737 -23.411 1.00 94.06 84 GLU A C 1
ATOM 694 O O . GLU A 1 84 ? 10.264 -5.874 -23.309 1.00 94.06 84 GLU A O 1
ATOM 699 N N . LEU A 1 85 ? 8.500 -4.666 -23.990 1.00 94.69 85 LEU A N 1
ATOM 700 C CA . LEU A 1 85 ? 9.292 -3.619 -24.632 1.00 94.69 85 LEU A CA 1
ATOM 701 C C . LEU A 1 85 ? 10.291 -2.956 -23.669 1.00 94.69 85 LEU A C 1
ATOM 703 O O . LEU A 1 85 ? 11.455 -2.773 -24.022 1.00 94.69 85 LEU A O 1
A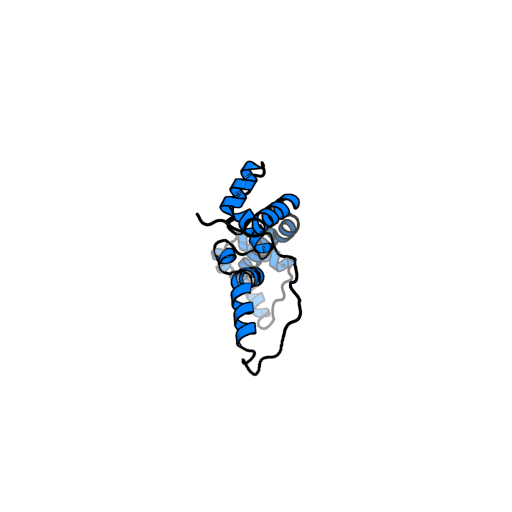TOM 707 N N . VAL A 1 86 ? 9.871 -2.640 -22.436 1.00 93.81 86 VAL A N 1
ATOM 708 C CA . VAL A 1 86 ? 10.766 -2.110 -21.386 1.00 93.81 86 VAL A CA 1
ATOM 709 C C . VAL A 1 86 ? 11.927 -3.069 -21.113 1.00 93.81 86 VAL A C 1
ATOM 711 O O . VAL A 1 86 ? 13.072 -2.629 -20.997 1.00 93.81 86 VAL A O 1
ATOM 714 N N . VAL A 1 87 ? 11.639 -4.367 -20.990 1.00 93.50 87 VAL A N 1
ATOM 715 C CA . VAL A 1 87 ? 12.646 -5.397 -20.705 1.00 93.50 87 VAL A CA 1
ATOM 716 C C . VAL A 1 87 ? 13.594 -5.576 -21.891 1.00 93.50 87 VAL A C 1
ATOM 718 O O . VAL A 1 87 ? 14.805 -5.583 -21.683 1.00 93.50 87 VAL A O 1
ATOM 721 N N . CYS A 1 88 ? 13.083 -5.640 -23.121 1.00 93.19 88 CYS A N 1
ATOM 722 C CA . CYS A 1 88 ? 13.896 -5.723 -24.336 1.00 93.19 88 CYS A CA 1
ATOM 723 C C . CYS A 1 88 ? 14.844 -4.525 -24.466 1.00 93.19 88 CYS A C 1
ATOM 725 O O . CYS A 1 88 ? 16.053 -4.718 -24.575 1.00 93.19 88 CYS A O 1
ATOM 727 N N . MET A 1 89 ? 14.328 -3.295 -24.343 1.00 92.00 89 MET A N 1
ATOM 728 C CA . MET A 1 89 ? 15.150 -2.077 -24.396 1.00 92.00 89 MET A CA 1
ATOM 729 C C . MET A 1 89 ? 16.240 -2.072 -23.330 1.00 92.00 89 MET A C 1
ATOM 731 O O . MET A 1 89 ? 17.373 -1.665 -23.588 1.00 92.00 89 MET A O 1
ATOM 735 N N . ALA A 1 90 ? 15.901 -2.531 -22.124 1.00 90.88 90 ALA A N 1
ATOM 736 C CA . ALA A 1 90 ? 16.879 -2.690 -21.075 1.00 90.88 90 ALA A CA 1
ATOM 737 C C . ALA A 1 90 ? 17.949 -3.700 -21.518 1.00 90.88 90 ALA A C 1
ATOM 739 O O . ALA A 1 90 ? 19.130 -3.357 -21.503 1.00 90.88 90 ALA A O 1
ATOM 740 N N . LEU A 1 91 ? 17.589 -4.927 -21.898 1.00 87.62 91 LEU A N 1
ATOM 741 C CA . LEU A 1 91 ? 18.520 -6.011 -22.250 1.00 87.62 91 LEU A CA 1
ATOM 742 C C . LEU A 1 91 ? 19.452 -5.673 -23.417 1.00 87.62 91 LEU A C 1
ATOM 744 O O . LEU A 1 91 ? 20.652 -5.913 -23.301 1.00 87.62 91 LEU A O 1
ATOM 748 N N . GLU A 1 92 ? 18.934 -5.061 -24.476 1.00 88.31 92 GLU A N 1
ATOM 749 C CA . GLU A 1 92 ? 19.722 -4.672 -25.651 1.00 88.31 92 GLU A CA 1
ATOM 750 C C . GLU A 1 92 ? 20.701 -3.533 -25.357 1.00 88.31 92 GLU A C 1
ATOM 752 O O . GLU A 1 92 ? 21.807 -3.505 -25.899 1.00 88.31 92 GLU A O 1
ATOM 757 N N . GLN A 1 93 ? 20.315 -2.590 -24.490 1.00 85.94 93 GLN A N 1
ATOM 758 C CA . GLN A 1 93 ? 21.125 -1.419 -24.156 1.00 85.94 93 GLN A CA 1
ATOM 759 C C . GLN A 1 93 ? 21.304 -1.301 -22.634 1.00 85.94 93 GLN A C 1
ATOM 761 O O . GLN A 1 93 ? 20.619 -0.515 -21.977 1.00 85.94 93 GLN A O 1
ATOM 766 N N . PRO A 1 94 ? 22.266 -2.039 -22.038 1.00 82.62 94 PRO A N 1
ATOM 767 C CA . PRO A 1 94 ? 22.482 -2.061 -20.588 1.00 82.62 94 PRO A CA 1
ATOM 768 C C . PRO A 1 94 ? 22.806 -0.702 -19.952 1.00 82.62 94 PRO A C 1
ATOM 770 O O . PRO A 1 94 ? 22.606 -0.525 -18.752 1.00 82.62 94 PRO A O 1
ATOM 773 N N . SER A 1 95 ? 23.271 0.267 -20.746 1.00 83.69 95 SER A N 1
ATOM 774 C CA . SER A 1 95 ? 23.552 1.643 -20.318 1.00 83.69 95 SER A CA 1
ATOM 775 C C . SER A 1 95 ? 22.296 2.504 -20.137 1.00 83.69 95 SER A C 1
ATOM 777 O O . SER A 1 95 ? 22.378 3.619 -19.614 1.00 83.69 95 SER A O 1
ATOM 779 N N . PHE A 1 96 ? 21.125 2.029 -20.569 1.00 89.00 96 PHE A N 1
ATOM 780 C CA . PHE A 1 96 ? 19.887 2.790 -20.474 1.00 89.00 96 PHE A CA 1
ATOM 781 C C . PHE A 1 96 ? 19.319 2.733 -19.053 1.00 89.00 96 PHE A C 1
ATOM 783 O O . PHE A 1 96 ? 18.857 1.699 -18.576 1.00 89.00 96 PHE A O 1
ATOM 790 N N . GLY A 1 97 ? 19.308 3.886 -18.381 1.00 89.19 97 GLY A N 1
ATOM 791 C CA . GLY A 1 97 ? 18.568 4.073 -17.134 1.00 89.19 97 GLY A CA 1
ATOM 792 C C . GLY A 1 97 ? 17.055 4.154 -17.366 1.00 89.19 97 GLY A C 1
ATOM 793 O O . GLY A 1 97 ? 16.594 4.488 -18.459 1.00 89.19 97 GLY A O 1
ATOM 794 N N . TYR A 1 98 ? 16.264 3.924 -16.316 1.00 92.00 98 TYR A N 1
ATOM 795 C CA . TYR A 1 98 ? 14.795 3.912 -16.396 1.00 92.00 98 TYR A CA 1
ATOM 796 C C . TYR A 1 98 ? 14.187 5.240 -16.890 1.00 92.00 98 TYR A C 1
ATOM 798 O O . TYR A 1 98 ? 13.155 5.218 -17.553 1.00 92.00 98 TYR A O 1
ATOM 806 N N . VAL A 1 99 ? 14.838 6.385 -16.640 1.00 93.31 99 VAL A N 1
ATOM 807 C CA . VAL A 1 99 ? 14.419 7.696 -17.180 1.00 93.31 99 VAL A CA 1
ATOM 808 C C . VAL A 1 99 ? 14.606 7.756 -18.698 1.00 93.31 99 VAL A C 1
ATOM 810 O O . VAL A 1 99 ? 13.742 8.241 -19.420 1.00 93.31 99 VAL A O 1
ATOM 813 N N . ARG A 1 100 ? 15.714 7.209 -19.210 1.00 92.94 100 ARG A N 1
ATOM 814 C CA . ARG A 1 100 ? 15.993 7.186 -20.651 1.00 92.94 100 ARG A CA 1
ATOM 815 C C . ARG A 1 100 ? 15.048 6.239 -21.390 1.00 92.94 100 ARG A C 1
ATOM 817 O O . ARG A 1 100 ? 14.556 6.592 -22.457 1.00 92.94 100 ARG A O 1
ATOM 824 N N . ILE A 1 101 ? 14.753 5.079 -20.801 1.00 93.44 101 ILE A N 1
ATOM 825 C CA . ILE A 1 101 ? 13.750 4.134 -21.322 1.00 93.44 101 ILE A CA 1
ATOM 826 C C . ILE A 1 101 ? 12.361 4.784 -21.326 1.00 93.44 101 ILE A C 1
ATOM 828 O O . ILE A 1 101 ? 11.631 4.672 -22.305 1.00 93.44 101 ILE A O 1
ATOM 832 N N . GLN A 1 102 ? 12.009 5.519 -20.268 1.00 95.44 102 GLN A N 1
ATOM 833 C CA . GLN A 1 102 ? 10.752 6.260 -20.203 1.00 95.44 102 GLN A CA 1
ATOM 834 C C . GLN A 1 102 ? 10.632 7.305 -21.323 1.00 95.44 102 GLN A C 1
ATOM 836 O O . GLN A 1 102 ? 9.594 7.365 -21.980 1.00 95.44 102 GLN A O 1
ATOM 841 N N . GLY A 1 103 ? 11.695 8.067 -21.596 1.00 95.12 103 GLY A N 1
ATOM 842 C CA . GLY A 1 103 ? 11.728 9.001 -22.724 1.00 95.12 103 GLY A CA 1
ATOM 843 C C . GLY A 1 103 ? 11.581 8.304 -24.082 1.00 95.12 103 GLY A C 1
ATOM 844 O O . GLY A 1 103 ? 10.823 8.764 -24.933 1.00 95.12 103 GLY A O 1
ATOM 845 N N . ALA A 1 104 ? 12.238 7.156 -24.274 1.00 94.12 104 ALA A N 1
ATOM 846 C CA . ALA A 1 104 ? 12.096 6.360 -25.495 1.00 94.12 104 ALA A CA 1
ATOM 847 C C . ALA A 1 104 ? 10.656 5.853 -25.696 1.00 94.12 104 ALA A C 1
ATOM 849 O O . ALA A 1 104 ? 10.128 5.925 -26.801 1.00 94.12 104 ALA A O 1
ATOM 850 N N . LEU A 1 105 ? 9.991 5.407 -24.627 1.00 94.75 105 LEU A N 1
ATOM 851 C CA . LEU A 1 105 ? 8.589 4.980 -24.674 1.00 94.75 105 LEU A CA 1
ATOM 852 C C . LEU A 1 105 ? 7.634 6.139 -24.958 1.00 94.75 105 LEU A C 1
ATOM 854 O O . LEU A 1 105 ? 6.689 5.972 -25.727 1.00 94.75 105 LEU A O 1
ATOM 858 N N . ALA A 1 106 ? 7.901 7.322 -24.401 1.00 94.44 106 ALA A N 1
ATOM 859 C CA . ALA A 1 106 ? 7.133 8.522 -24.714 1.00 94.44 106 ALA A CA 1
ATOM 860 C C . ALA A 1 106 ? 7.233 8.876 -26.209 1.00 94.44 106 ALA A C 1
ATOM 862 O O . ALA A 1 106 ? 6.212 9.171 -26.829 1.00 94.44 106 ALA A O 1
ATOM 863 N N . ASN A 1 107 ? 8.424 8.750 -26.806 1.00 94.06 107 ASN A N 1
ATOM 864 C CA . ASN A 1 107 ? 8.629 8.961 -28.245 1.00 94.06 107 ASN A CA 1
ATOM 865 C C . ASN A 1 107 ? 7.883 7.934 -29.116 1.00 94.06 107 ASN A C 1
ATOM 867 O O . ASN A 1 107 ? 7.486 8.257 -30.230 1.00 94.06 107 ASN A O 1
ATOM 871 N N . LEU A 1 108 ? 7.664 6.716 -28.610 1.00 92.88 108 LEU A N 1
ATOM 872 C CA . LEU A 1 108 ? 6.885 5.663 -29.277 1.00 92.88 108 LEU A CA 1
ATOM 873 C C . LEU A 1 108 ? 5.365 5.785 -29.046 1.00 92.88 108 LEU A C 1
ATOM 875 O O . LEU A 1 108 ? 4.608 4.939 -29.511 1.00 92.88 108 LEU A O 1
ATOM 879 N N . GLY A 1 109 ? 4.900 6.819 -28.335 1.00 92.88 109 GLY A N 1
ATOM 880 C CA . GLY A 1 109 ? 3.475 7.038 -28.060 1.00 92.88 109 GLY A CA 1
ATOM 881 C C . GLY A 1 109 ? 2.941 6.310 -26.820 1.00 92.88 109 GLY A C 1
ATOM 882 O O . GLY A 1 109 ? 1.728 6.237 -26.620 1.00 92.88 109 GLY A O 1
ATOM 883 N N . HIS A 1 110 ? 3.821 5.797 -25.957 1.00 91.31 110 HIS A N 1
ATOM 884 C CA . HIS A 1 110 ? 3.464 5.131 -24.703 1.00 91.31 110 HIS A CA 1
ATOM 885 C C . HIS A 1 110 ? 3.907 5.971 -23.491 1.00 91.31 110 HIS A C 1
ATOM 887 O O . HIS A 1 110 ? 4.966 5.715 -22.910 1.00 91.31 110 HIS A O 1
ATOM 893 N N . PRO A 1 111 ? 3.119 6.983 -23.073 1.00 89.50 111 PRO A N 1
ATOM 894 C CA . PRO A 1 111 ? 3.471 7.831 -21.940 1.00 89.50 111 PRO A CA 1
ATOM 895 C C . PRO A 1 111 ? 3.338 7.052 -20.628 1.00 89.50 111 PRO A C 1
ATOM 897 O O . PRO A 1 111 ? 2.240 6.728 -20.171 1.00 89.50 111 PRO A O 1
ATOM 900 N N . ILE A 1 112 ? 4.476 6.742 -20.013 1.00 91.94 112 ILE A N 1
ATOM 901 C CA . ILE A 1 112 ? 4.559 5.985 -18.761 1.00 91.94 112 ILE A CA 1
ATOM 902 C C . ILE A 1 112 ? 5.412 6.762 -17.768 1.00 91.94 112 ILE A C 1
ATOM 904 O O . ILE A 1 112 ? 6.327 7.493 -18.139 1.00 91.94 112 ILE A O 1
ATOM 908 N N . ASP A 1 113 ? 5.095 6.610 -16.487 1.00 92.62 113 ASP A N 1
ATOM 909 C CA . ASP A 1 113 ? 5.879 7.192 -15.407 1.00 92.62 113 ASP A CA 1
ATOM 910 C C . ASP A 1 113 ? 7.213 6.446 -15.204 1.00 92.62 113 ASP A C 1
ATOM 912 O O . ASP A 1 113 ? 7.278 5.213 -15.265 1.00 92.62 113 ASP A O 1
ATOM 916 N N . ALA A 1 114 ? 8.277 7.182 -14.889 1.00 92.69 114 ALA A N 1
ATOM 917 C CA . ALA A 1 114 ? 9.612 6.623 -14.676 1.00 92.69 114 ALA A CA 1
ATOM 918 C C . ALA A 1 114 ? 9.646 5.605 -13.518 1.00 92.69 114 ALA A C 1
ATOM 920 O O . ALA A 1 114 ? 10.325 4.579 -13.609 1.00 92.69 114 ALA A O 1
ATOM 921 N N . GLY A 1 115 ? 8.853 5.825 -12.462 1.00 93.50 115 GLY A N 1
ATOM 922 C CA . GLY A 1 115 ? 8.695 4.875 -11.359 1.00 93.50 115 GLY A CA 1
ATOM 923 C C . GLY A 1 115 ? 7.996 3.583 -11.787 1.00 93.50 115 GLY A C 1
ATOM 924 O O . GLY A 1 115 ? 8.283 2.505 -11.261 1.00 93.50 115 GLY A O 1
ATOM 925 N N . THR A 1 116 ? 7.121 3.649 -12.790 1.00 92.88 116 THR A N 1
ATOM 926 C CA . THR A 1 116 ? 6.500 2.456 -13.382 1.00 92.88 116 THR A CA 1
ATOM 927 C C . THR A 1 116 ? 7.528 1.624 -14.148 1.00 92.88 116 THR A C 1
ATOM 929 O O . THR A 1 116 ? 7.577 0.411 -13.948 1.00 92.88 116 THR A O 1
ATOM 932 N N . VAL A 1 117 ? 8.399 2.260 -14.938 1.00 93.94 117 VAL A N 1
ATOM 933 C CA . VAL A 1 117 ? 9.522 1.588 -15.620 1.00 93.94 117 VAL A CA 1
ATOM 934 C C . VAL A 1 117 ? 10.472 0.953 -14.602 1.00 93.94 117 VAL A C 1
ATOM 936 O O . VAL A 1 117 ? 10.776 -0.233 -14.706 1.00 93.94 117 VAL A O 1
ATOM 939 N N . HIS A 1 118 ? 10.862 1.690 -13.558 1.00 93.50 118 HIS A N 1
ATOM 940 C CA . HIS A 1 118 ? 11.697 1.161 -12.476 1.00 93.50 118 HIS A CA 1
ATOM 941 C C . HIS A 1 118 ? 11.075 -0.079 -11.808 1.00 93.50 118 HIS A C 1
ATOM 943 O O . HIS A 1 118 ? 11.744 -1.093 -11.621 1.00 93.50 118 HIS A O 1
ATOM 949 N N . ASN A 1 119 ? 9.774 -0.038 -11.502 1.00 93.50 119 ASN A N 1
ATOM 950 C CA . ASN A 1 119 ? 9.065 -1.176 -10.916 1.00 93.50 119 ASN A CA 1
ATOM 951 C C . ASN A 1 119 ? 9.003 -2.389 -11.854 1.00 93.50 119 ASN A C 1
ATOM 953 O O . ASN A 1 119 ? 9.043 -3.522 -11.374 1.00 93.50 119 ASN A O 1
ATOM 957 N N . ILE A 1 120 ? 8.887 -2.176 -13.168 1.00 93.38 120 ILE A N 1
ATOM 958 C CA . ILE A 1 120 ? 8.926 -3.258 -14.161 1.00 93.38 120 ILE A CA 1
ATOM 959 C C . ILE A 1 120 ? 10.311 -3.907 -14.167 1.00 93.38 120 ILE A C 1
ATOM 961 O O . ILE A 1 120 ? 10.393 -5.127 -14.051 1.00 93.38 120 ILE A O 1
ATOM 965 N N . LEU A 1 121 ? 11.385 -3.116 -14.228 1.00 93.06 121 LEU A N 1
ATOM 966 C CA . LEU A 1 121 ? 12.757 -3.636 -14.205 1.00 93.06 121 LEU A CA 1
ATOM 967 C C . LEU A 1 121 ? 13.043 -4.411 -12.914 1.00 93.06 121 LEU A C 1
ATOM 969 O O . LEU A 1 121 ? 13.483 -5.558 -12.968 1.00 93.06 121 LEU A O 1
ATOM 973 N N . ARG A 1 122 ? 12.668 -3.846 -11.760 1.00 92.62 122 ARG A N 1
ATOM 974 C CA . ARG A 1 122 ? 12.828 -4.491 -10.449 1.00 92.62 122 ARG A CA 1
ATOM 975 C C . ARG A 1 122 ? 12.100 -5.835 -10.360 1.00 92.62 122 ARG A C 1
ATOM 977 O O . ARG A 1 122 ? 12.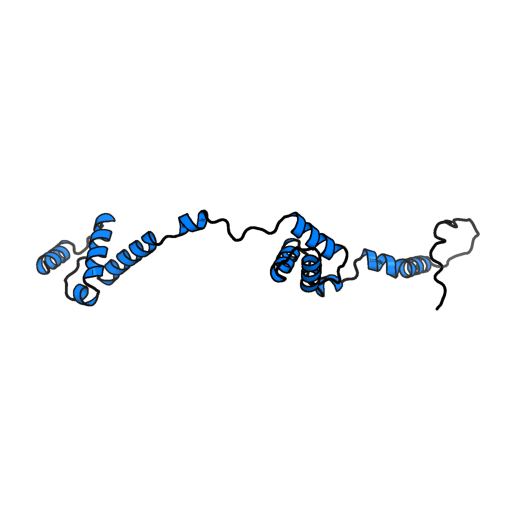634 -6.784 -9.797 1.00 92.62 122 ARG A O 1
ATOM 984 N N . ARG A 1 123 ? 10.881 -5.929 -10.905 1.00 91.88 123 ARG A N 1
ATOM 985 C CA . ARG A 1 123 ? 10.099 -7.181 -10.934 1.00 91.88 123 ARG A CA 1
ATOM 986 C C . ARG A 1 123 ? 10.697 -8.244 -11.853 1.00 91.88 123 ARG A C 1
ATOM 988 O O . ARG A 1 123 ? 10.439 -9.416 -11.627 1.00 91.88 123 ARG A O 1
ATOM 995 N N . ASN A 1 124 ? 11.471 -7.836 -12.855 1.00 91.12 124 ASN A N 1
ATOM 996 C CA . ASN A 1 124 ? 12.179 -8.730 -13.772 1.00 91.12 124 ASN A CA 1
ATOM 997 C C . ASN A 1 124 ? 13.638 -8.971 -13.350 1.00 91.12 124 ASN A C 1
ATOM 999 O O . ASN A 1 124 ? 14.421 -9.474 -14.146 1.00 91.12 124 ASN A O 1
ATOM 1003 N N . HIS A 1 125 ? 14.010 -8.612 -12.115 1.00 88.69 125 HIS A N 1
ATOM 1004 C CA . HIS A 1 125 ? 15.366 -8.782 -11.583 1.00 88.69 125 HIS A CA 1
ATOM 1005 C C . HIS A 1 125 ? 16.454 -8.064 -12.401 1.00 88.69 125 HIS A C 1
ATOM 1007 O O . HIS A 1 125 ? 17.599 -8.503 -12.440 1.00 88.69 125 HIS A O 1
ATOM 1013 N N . ILE A 1 126 ? 16.104 -6.945 -13.043 1.00 86.69 126 ILE A N 1
ATOM 1014 C CA . ILE A 1 126 ? 17.056 -6.099 -13.764 1.00 86.69 126 ILE A CA 1
ATOM 1015 C C . ILE A 1 126 ? 17.483 -4.965 -12.836 1.00 86.69 126 ILE A C 1
ATOM 1017 O O . ILE A 1 126 ? 16.662 -4.141 -12.423 1.00 86.69 126 ILE A O 1
ATOM 1021 N N . GLU A 1 127 ? 18.773 -4.930 -12.517 1.00 82.06 127 GLU A N 1
ATOM 1022 C CA . GLU A 1 127 ? 19.367 -3.890 -11.681 1.00 82.06 127 GLU A CA 1
ATOM 1023 C C . GLU A 1 127 ? 19.308 -2.514 -12.367 1.00 82.06 127 GLU A C 1
ATOM 1025 O O . GLU A 1 127 ? 19.419 -2.413 -13.597 1.00 82.06 127 GLU A O 1
ATOM 1030 N N . PRO A 1 128 ? 19.113 -1.427 -11.602 1.00 79.75 128 PRO A N 1
ATOM 1031 C CA . PRO A 1 128 ? 19.203 -0.084 -12.146 1.00 79.75 128 PRO A CA 1
ATOM 1032 C C . PRO A 1 128 ? 20.642 0.233 -12.585 1.00 79.75 128 PRO A C 1
ATOM 1034 O O . PRO A 1 128 ? 21.627 -0.300 -12.082 1.00 79.75 128 PRO A O 1
ATOM 1037 N N . VAL A 1 129 ? 20.778 1.157 -13.532 1.00 79.88 129 VAL A N 1
ATOM 1038 C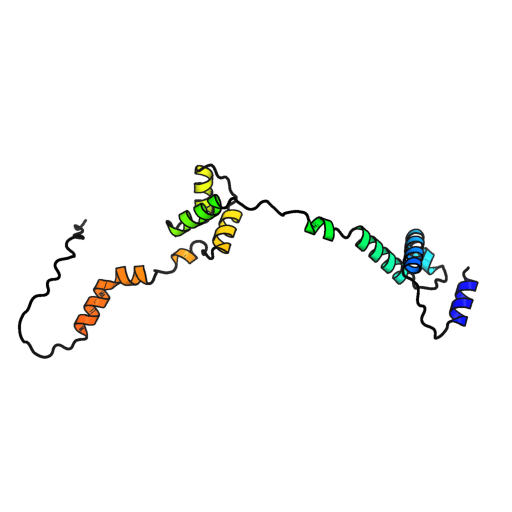 CA . VAL A 1 129 ? 22.081 1.757 -13.859 1.00 79.88 129 VAL A CA 1
ATOM 1039 C C . VAL A 1 129 ? 22.542 2.588 -12.649 1.00 79.88 129 VAL A C 1
ATOM 1041 O O . VAL A 1 129 ? 21.714 3.347 -12.132 1.00 79.88 129 VAL A O 1
ATOM 1044 N N . PRO A 1 130 ? 23.810 2.494 -12.185 1.00 68.56 130 PRO A N 1
ATOM 1045 C CA . PRO A 1 130 ? 24.996 1.909 -12.838 1.00 68.56 130 PRO A CA 1
ATOM 1046 C C . PRO A 1 130 ? 25.331 0.452 -12.475 1.00 68.56 130 PRO A C 1
ATOM 1048 O O . PRO A 1 130 ? 26.207 -0.125 -13.118 1.00 68.56 130 PRO A O 1
ATOM 1051 N N . GLU A 1 131 ? 24.658 -0.146 -11.491 1.00 69.50 131 GLU A N 1
ATOM 1052 C CA . GLU A 1 131 ? 24.957 -1.489 -10.947 1.00 69.50 131 GLU A CA 1
ATOM 1053 C C . GLU A 1 131 ? 24.977 -2.546 -12.056 1.00 69.50 131 GLU A C 1
ATOM 1055 O O . GLU A 1 131 ? 25.942 -3.293 -12.215 1.00 69.50 131 GLU A O 1
ATOM 1060 N N . ARG A 1 132 ? 24.016 -2.435 -12.973 1.00 68.50 132 ARG A N 1
ATOM 1061 C CA . ARG A 1 132 ? 23.916 -3.266 -14.172 1.00 68.50 132 ARG A CA 1
ATOM 1062 C C . ARG A 1 132 ? 25.150 -3.275 -15.086 1.00 68.50 132 ARG A C 1
ATOM 1064 O O . ARG A 1 132 ? 25.372 -4.245 -15.804 1.00 68.50 132 ARG A O 1
ATOM 1071 N N . ASN A 1 133 ? 25.918 -2.187 -15.106 1.00 64.50 133 ASN A N 1
ATOM 1072 C CA . ASN A 1 133 ? 27.112 -2.020 -15.940 1.00 64.50 133 ASN A CA 1
ATOM 1073 C C . ASN A 1 133 ? 28.415 -2.199 -15.138 1.00 64.50 133 ASN A C 1
ATOM 1075 O O . ASN A 1 133 ? 29.499 -1.927 -15.647 1.00 64.50 133 ASN A O 1
ATOM 1079 N N . THR A 1 134 ? 28.322 -2.603 -13.867 1.00 63.22 134 THR A N 1
ATOM 1080 C CA . THR A 1 134 ? 29.474 -2.657 -12.952 1.00 63.22 134 THR A CA 1
ATOM 1081 C C . THR A 1 134 ? 30.253 -3.979 -13.065 1.00 63.22 134 THR A C 1
ATOM 1083 O O . THR A 1 134 ? 31.381 -4.072 -12.591 1.00 63.22 134 THR A O 1
ATOM 1086 N N . GLY A 1 135 ? 29.714 -4.986 -13.761 1.00 61.69 135 GLY A N 1
ATOM 1087 C CA . GLY A 1 135 ? 30.406 -6.246 -14.045 1.00 61.69 135 GLY A CA 1
ATOM 1088 C C . GLY A 1 135 ? 30.672 -6.447 -15.536 1.00 61.69 135 GLY A C 1
ATOM 1089 O O . GLY A 1 135 ? 29.738 -6.456 -16.337 1.00 61.69 135 GLY A O 1
ATOM 1090 N N . MET A 1 136 ? 31.930 -6.691 -15.923 1.00 65.69 136 MET A N 1
ATOM 1091 C CA . MET A 1 136 ? 32.188 -7.413 -17.173 1.00 65.69 136 MET A CA 1
ATOM 1092 C C . MET A 1 136 ? 31.569 -8.805 -17.030 1.00 65.69 136 MET A C 1
ATOM 1094 O O . MET A 1 136 ? 31.896 -9.525 -16.088 1.00 65.69 136 MET A O 1
ATOM 1098 N N . SER A 1 137 ? 30.670 -9.194 -17.939 1.00 71.94 137 SER A N 1
ATOM 1099 C CA . SER A 1 137 ? 30.184 -10.576 -17.960 1.00 71.94 137 SER A CA 1
ATOM 1100 C C . SER A 1 137 ? 31.366 -11.527 -18.160 1.00 71.94 137 SER A C 1
ATOM 1102 O O . SER A 1 137 ? 32.329 -11.175 -18.844 1.00 71.94 137 SER A O 1
ATOM 1104 N N . TRP A 1 138 ? 31.296 -12.736 -17.598 1.00 73.62 138 TRP A N 1
ATOM 1105 C CA . TRP A 1 138 ? 32.311 -13.769 -17.831 1.00 73.62 138 TRP A CA 1
ATOM 1106 C C . TRP A 1 138 ? 32.558 -14.006 -19.324 1.00 73.62 138 TRP A C 1
ATOM 1108 O O . TRP A 1 138 ? 33.705 -14.145 -19.730 1.00 73.62 138 TRP A O 1
ATOM 1118 N N . ASP A 1 139 ? 31.516 -13.937 -20.155 1.00 74.12 139 ASP A N 1
ATOM 1119 C CA . ASP A 1 139 ? 31.646 -14.026 -21.611 1.00 74.12 139 ASP A CA 1
ATOM 1120 C C . ASP A 1 139 ? 32.455 -12.871 -22.208 1.00 74.12 139 ASP A C 1
ATOM 1122 O O . ASP A 1 139 ? 33.312 -13.092 -23.062 1.00 74.12 139 ASP A O 1
ATOM 1126 N N . ASN A 1 140 ? 32.198 -11.633 -21.781 1.00 75.19 140 ASN A N 1
ATOM 1127 C CA . ASN A 1 140 ? 32.935 -10.467 -22.267 1.00 75.19 140 ASN A CA 1
ATOM 1128 C C . ASN A 1 140 ? 34.376 -10.470 -21.754 1.00 75.19 140 ASN A C 1
ATOM 1130 O O . ASN A 1 140 ? 35.285 -10.126 -22.507 1.00 75.19 140 ASN A O 1
ATOM 1134 N N . LEU A 1 141 ? 34.597 -10.906 -20.515 1.00 81.12 141 LEU A N 1
ATOM 1135 C CA . LEU A 1 141 ? 35.924 -11.083 -19.937 1.00 81.12 141 LEU A CA 1
ATOM 1136 C C . LEU A 1 141 ? 36.709 -12.148 -20.712 1.00 81.12 141 LEU A C 1
ATOM 1138 O O . LEU A 1 141 ? 37.822 -11.878 -21.154 1.00 81.12 141 LEU A O 1
ATOM 1142 N N . LEU A 1 142 ? 36.115 -13.319 -20.956 1.00 83.88 142 LEU A N 1
ATOM 1143 C CA . LEU A 1 142 ? 36.750 -14.396 -21.716 1.00 83.88 142 LEU A CA 1
ATOM 1144 C C . LEU A 1 142 ? 37.039 -13.981 -23.156 1.00 83.88 142 LEU A C 1
ATOM 1146 O O . LEU A 1 142 ? 38.144 -14.218 -23.618 1.00 83.88 142 LEU A O 1
ATOM 1150 N N . LYS A 1 143 ? 36.111 -13.308 -23.847 1.00 81.44 143 LYS A N 1
ATOM 1151 C CA . LYS A 1 143 ? 36.349 -12.782 -25.204 1.00 81.44 143 LYS A CA 1
ATOM 1152 C C . LYS A 1 143 ? 37.468 -11.744 -25.240 1.00 81.44 143 LYS A C 1
ATOM 1154 O O . LYS A 1 143 ? 38.278 -11.765 -26.157 1.00 81.44 143 LYS A O 1
ATOM 1159 N N . THR A 1 144 ? 37.510 -10.845 -24.258 1.00 83.75 144 THR A N 1
ATOM 1160 C CA . THR A 1 144 ? 38.513 -9.767 -24.206 1.00 83.75 144 THR A CA 1
ATOM 1161 C C . THR A 1 144 ? 39.900 -10.299 -23.842 1.00 83.75 144 THR A C 1
ATOM 1163 O O . THR A 1 144 ? 40.899 -9.800 -24.349 1.00 83.75 144 THR A O 1
ATOM 1166 N N . HIS A 1 145 ? 39.978 -11.319 -22.983 1.00 85.69 145 HIS A N 1
ATOM 1167 C CA . HIS A 1 145 ? 41.239 -11.865 -22.470 1.00 85.69 145 HIS A CA 1
ATOM 1168 C C . HIS A 1 145 ? 41.637 -13.212 -23.087 1.00 85.69 145 HIS A C 1
ATOM 1170 O O . HIS A 1 145 ? 42.614 -13.814 -22.637 1.00 85.69 145 HIS A O 1
ATOM 1176 N N . TRP A 1 146 ? 40.919 -13.680 -24.114 1.00 88.00 146 TRP A N 1
ATOM 1177 C CA . TRP A 1 146 ? 41.149 -14.990 -24.727 1.00 88.00 146 TRP A CA 1
ATOM 1178 C C . TRP A 1 146 ? 42.594 -15.159 -25.195 1.00 88.00 146 TRP A C 1
ATOM 1180 O O . TRP A 1 146 ? 43.231 -16.157 -24.869 1.00 88.00 146 TRP A O 1
ATOM 1190 N N . ASP A 1 147 ? 43.142 -14.149 -25.872 1.00 81.12 147 ASP A N 1
ATOM 1191 C CA . ASP A 1 147 ? 44.504 -14.189 -26.414 1.00 81.12 147 ASP A CA 1
ATOM 1192 C C . ASP A 1 147 ? 45.569 -14.283 -25.311 1.00 81.12 147 ASP A C 1
ATOM 1194 O O . ASP A 1 147 ? 46.563 -14.997 -25.451 1.00 81.12 147 ASP A O 1
ATOM 1198 N N . LEU A 1 148 ? 45.348 -13.607 -24.178 1.00 83.12 148 LEU A N 1
ATOM 1199 C CA . LEU A 1 148 ? 46.263 -13.633 -23.036 1.00 83.12 148 LEU A CA 1
ATOM 1200 C C . LEU A 1 148 ? 46.230 -14.998 -22.328 1.00 83.12 148 LEU A C 1
ATOM 1202 O O . LEU A 1 148 ? 47.273 -15.537 -21.950 1.00 83.12 148 LEU A O 1
ATOM 1206 N N . LEU A 1 149 ? 45.033 -15.568 -22.169 1.00 83.25 149 LEU A N 1
ATOM 1207 C CA . LEU A 1 149 ? 44.839 -16.895 -21.581 1.00 83.25 149 LEU A CA 1
ATOM 1208 C C . LEU A 1 149 ? 45.432 -17.991 -22.477 1.00 83.25 149 LEU A C 1
ATOM 1210 O O . LEU A 1 149 ? 46.154 -18.853 -21.979 1.00 83.25 149 LEU A O 1
ATOM 1214 N N . ALA A 1 150 ? 45.210 -17.908 -23.792 1.00 78.19 150 ALA A N 1
ATOM 1215 C CA . ALA A 1 150 ? 45.782 -18.826 -24.775 1.00 78.19 150 ALA A CA 1
ATOM 1216 C C . ALA A 1 150 ? 47.320 -18.766 -24.800 1.00 78.19 150 ALA A C 1
ATOM 1218 O O . ALA A 1 150 ? 47.981 -19.804 -24.841 1.00 78.19 150 ALA A O 1
ATOM 1219 N N . ALA A 1 151 ? 47.906 -17.566 -24.719 1.00 72.25 151 ALA A N 1
ATOM 1220 C CA . ALA A 1 151 ? 49.356 -17.409 -24.629 1.00 72.25 151 ALA A CA 1
ATOM 1221 C C . ALA A 1 151 ? 49.918 -18.019 -23.334 1.00 72.25 151 ALA A C 1
ATOM 1223 O O . ALA A 1 151 ? 50.918 -18.733 -23.368 1.00 72.25 151 ALA A O 1
ATOM 1224 N N . THR A 1 152 ? 49.265 -17.780 -22.193 1.00 73.88 152 THR A N 1
ATOM 1225 C CA . THR A 1 152 ? 49.723 -18.286 -20.887 1.00 73.88 152 THR A CA 1
ATOM 1226 C C . THR A 1 152 ? 49.707 -19.819 -20.825 1.00 73.88 152 THR A C 1
ATOM 1228 O O . THR A 1 152 ? 50.651 -20.414 -20.301 1.00 73.88 152 THR A O 1
ATOM 1231 N N . ASP A 1 153 ? 48.691 -20.464 -21.409 1.00 70.06 153 ASP A N 1
ATOM 1232 C CA . ASP A 1 153 ? 48.608 -21.931 -21.505 1.00 70.06 153 ASP A CA 1
ATOM 1233 C C . ASP A 1 153 ? 49.749 -22.518 -22.362 1.00 70.06 153 ASP A C 1
ATOM 1235 O O . ASP A 1 153 ? 50.360 -23.530 -22.006 1.00 70.06 153 ASP A O 1
ATOM 1239 N N . PHE A 1 154 ? 50.144 -21.817 -23.432 1.00 59.19 154 PHE A N 1
ATOM 1240 C CA . PHE A 1 154 ? 51.262 -22.224 -24.288 1.00 59.19 154 PHE A CA 1
ATOM 1241 C C . PHE A 1 154 ? 52.618 -22.197 -23.559 1.00 59.19 154 PHE A C 1
ATOM 1243 O O . PHE A 1 154 ? 53.461 -23.065 -23.787 1.00 59.19 154 PHE A O 1
ATOM 1250 N N . PHE A 1 155 ? 52.828 -21.247 -22.641 1.00 57.69 155 PHE A N 1
ATOM 1251 C CA . PHE A 1 155 ? 54.092 -21.113 -21.902 1.00 57.69 155 PHE A CA 1
ATOM 1252 C C . PHE A 1 155 ? 54.217 -22.045 -20.687 1.00 57.69 155 PHE A C 1
ATOM 1254 O O . PHE A 1 155 ? 55.330 -22.257 -20.199 1.00 57.69 155 PHE A O 1
ATOM 1261 N N . HIS A 1 156 ? 53.122 -22.641 -20.201 1.00 59.16 156 HIS A N 1
ATOM 1262 C CA . HIS A 1 156 ? 53.189 -23.586 -19.079 1.00 59.16 156 HIS A CA 1
ATOM 1263 C C . HIS A 1 156 ? 53.641 -24.993 -19.506 1.00 59.16 156 HIS A C 1
ATOM 1265 O O . HIS A 1 156 ? 54.143 -25.773 -18.685 1.00 59.16 156 HIS A O 1
ATOM 1271 N N . ARG A 1 157 ? 53.559 -25.321 -20.803 1.00 46.25 157 ARG A N 1
ATOM 1272 C CA . ARG A 1 157 ? 54.183 -26.533 -21.338 1.00 46.25 157 ARG A CA 1
ATOM 1273 C C . ARG A 1 157 ? 55.684 -26.286 -21.482 1.00 46.25 157 ARG A C 1
ATOM 1275 O O . ARG A 1 157 ? 56.148 -25.755 -22.485 1.00 46.25 157 ARG A O 1
ATOM 1282 N N . ARG A 1 158 ? 56.432 -26.657 -20.434 1.00 42.50 158 ARG A N 1
ATOM 1283 C CA . ARG A 1 158 ? 57.904 -26.670 -20.386 1.00 42.50 158 ARG A CA 1
ATOM 1284 C C . ARG A 1 158 ? 58.500 -26.976 -21.762 1.00 42.50 158 ARG A C 1
ATOM 1286 O O . ARG A 1 158 ? 58.322 -28.068 -22.297 1.00 42.50 158 ARG A O 1
ATOM 1293 N N . SER A 1 159 ? 59.276 -26.025 -22.265 1.00 46.03 159 SER A N 1
ATOM 1294 C CA . SER A 1 159 ? 60.297 -26.236 -23.279 1.00 46.03 159 SER A CA 1
ATOM 1295 C C . SER A 1 159 ? 61.218 -27.378 -22.840 1.00 46.03 159 SER A C 1
ATOM 1297 O O . SER A 1 159 ? 62.075 -27.209 -21.972 1.00 46.03 159 SER A O 1
ATOM 1299 N N . GLY A 1 160 ? 61.003 -28.550 -23.428 1.00 46.84 160 GLY A N 1
ATOM 1300 C CA . GLY A 1 160 ? 61.818 -29.741 -23.267 1.00 46.84 160 GLY A CA 1
ATOM 1301 C C . GLY A 1 160 ? 61.796 -30.531 -24.569 1.00 46.84 160 GLY A C 1
ATOM 1302 O O . GLY A 1 160 ? 60.838 -31.240 -24.839 1.00 46.84 160 GLY A O 1
ATOM 1303 N N . VAL A 1 161 ? 62.891 -30.384 -25.317 1.00 41.12 161 VAL A N 1
ATOM 1304 C CA . VAL A 1 161 ? 63.335 -31.105 -26.524 1.00 41.12 161 VAL A CA 1
ATOM 1305 C C . VAL A 1 161 ? 62.555 -30.917 -27.836 1.00 41.12 161 VAL A C 1
ATOM 1307 O O . VAL A 1 161 ? 61.370 -31.193 -27.972 1.00 41.12 161 VAL A O 1
ATOM 1310 N N . ALA A 1 162 ? 63.305 -30.464 -28.842 1.00 46.84 162 ALA A N 1
ATOM 1311 C CA . ALA A 1 162 ? 62.899 -30.304 -30.227 1.00 46.84 162 ALA A CA 1
ATOM 1312 C C . ALA A 1 162 ? 62.622 -31.651 -30.918 1.00 46.84 162 ALA A C 1
ATOM 1314 O O . ALA A 1 162 ? 63.490 -32.519 -30.918 1.00 46.84 162 A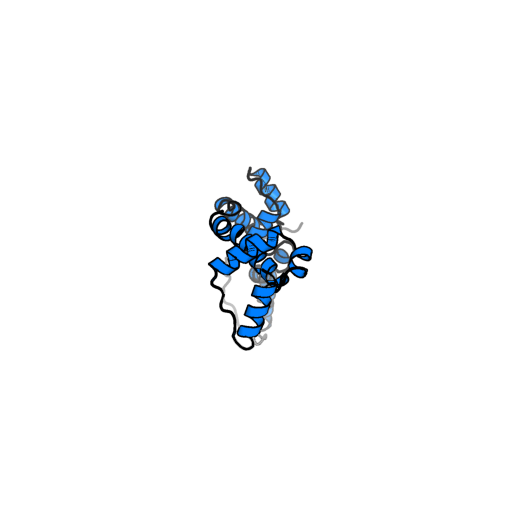LA A O 1
ATOM 1315 N N . ALA A 1 163 ? 61.481 -31.763 -31.607 1.00 40.59 163 ALA A N 1
ATOM 1316 C CA . ALA A 1 163 ? 61.327 -32.571 -32.821 1.00 40.59 163 ALA A CA 1
ATOM 1317 C C . ALA A 1 163 ? 60.059 -32.171 -33.611 1.00 40.59 163 ALA A C 1
ATOM 1319 O O . ALA A 1 163 ? 58.944 -32.490 -33.223 1.00 40.59 163 ALA A O 1
ATOM 1320 N N . ARG A 1 164 ? 60.301 -31.456 -34.719 1.00 43.41 164 ARG A N 1
ATOM 1321 C CA . ARG A 1 164 ? 59.604 -31.408 -36.026 1.00 43.41 164 ARG A CA 1
ATOM 1322 C C . ARG A 1 164 ? 58.061 -31.404 -36.121 1.00 43.41 164 ARG A C 1
ATOM 1324 O O . ARG A 1 164 ? 57.409 -32.406 -35.884 1.00 43.41 164 ARG A O 1
ATOM 1331 N N . LEU A 1 165 ? 57.587 -30.283 -36.689 1.00 46.19 165 LEU A N 1
ATOM 1332 C CA . LEU A 1 165 ? 56.708 -30.127 -37.869 1.00 46.19 165 LEU A CA 1
ATOM 1333 C C . LEU A 1 165 ? 55.478 -31.035 -38.023 1.00 46.19 165 LEU A C 1
ATOM 1335 O O . LEU A 1 165 ? 55.598 -32.238 -38.218 1.00 46.19 165 LEU A O 1
ATOM 1339 N N . GLY A 1 166 ? 54.318 -30.387 -38.155 1.00 40.75 166 GLY A N 1
ATOM 1340 C CA . GLY A 1 166 ? 53.135 -30.983 -38.767 1.00 40.75 166 GLY A CA 1
ATOM 1341 C C . GLY A 1 166 ? 51.861 -30.208 -38.458 1.00 40.75 166 GLY A C 1
ATOM 1342 O O . GLY A 1 166 ? 51.128 -30.573 -37.550 1.00 40.75 166 GLY A O 1
ATOM 1343 N N . ASP A 1 167 ? 51.648 -29.116 -39.188 1.00 49.59 167 ASP A N 1
ATOM 1344 C CA . ASP A 1 167 ? 50.351 -28.690 -39.722 1.00 49.59 167 ASP A CA 1
ATOM 1345 C C . ASP A 1 167 ? 49.090 -28.948 -38.881 1.00 49.59 167 ASP A C 1
ATOM 1347 O O . ASP A 1 167 ? 48.404 -29.945 -39.069 1.00 49.59 167 ASP A O 1
ATOM 1351 N N . VAL A 1 168 ? 48.682 -27.950 -38.091 1.00 49.25 168 VAL A N 1
ATOM 1352 C CA . VAL A 1 168 ? 47.264 -27.551 -38.025 1.00 49.25 168 VAL A CA 1
ATOM 1353 C C . VAL A 1 168 ? 47.206 -26.026 -37.955 1.00 49.25 168 VAL A C 1
ATOM 1355 O O . VAL A 1 168 ? 46.856 -25.415 -36.947 1.00 49.25 168 VAL A O 1
ATOM 1358 N N . LEU A 1 169 ? 47.556 -25.390 -39.074 1.00 42.53 169 LEU A N 1
ATOM 1359 C CA . LEU A 1 169 ? 46.944 -24.117 -39.436 1.00 42.53 169 LEU A CA 1
ATOM 1360 C C . LEU A 1 169 ? 45.445 -24.393 -39.598 1.00 42.53 169 LEU A C 1
ATOM 1362 O O . LEU A 1 169 ? 44.985 -24.789 -40.668 1.00 42.53 169 LEU A O 1
ATOM 1366 N N . CYS A 1 170 ? 44.670 -24.213 -38.526 1.00 39.06 170 CYS A N 1
ATOM 1367 C CA . CYS A 1 170 ? 43.230 -24.051 -38.665 1.00 39.06 170 CYS A CA 1
ATOM 1368 C C . CYS A 1 170 ? 43.005 -22.687 -39.320 1.00 39.06 170 CYS A C 1
ATOM 1370 O O . CYS A 1 170 ? 42.888 -21.648 -38.667 1.00 39.06 170 CYS A O 1
ATOM 1372 N N . ALA A 1 171 ? 43.012 -22.715 -40.648 1.00 43.81 171 ALA A N 1
ATOM 1373 C CA . ALA A 1 171 ? 42.567 -21.664 -41.535 1.00 43.81 171 ALA A CA 1
ATOM 1374 C C . ALA A 1 171 ? 41.085 -21.366 -41.270 1.00 43.81 171 ALA A C 1
ATOM 1376 O O . ALA A 1 171 ? 40.203 -21.825 -41.994 1.00 43.81 171 ALA A O 1
ATOM 1377 N N . ARG A 1 172 ? 40.790 -20.624 -40.197 1.00 44.84 172 ARG A N 1
ATOM 1378 C CA . ARG A 1 172 ? 39.478 -20.003 -39.998 1.00 44.84 172 ARG A CA 1
ATOM 1379 C C . ARG A 1 172 ? 39.495 -18.866 -38.980 1.00 44.84 172 ARG A C 1
ATOM 1381 O O . ARG A 1 172 ? 38.711 -18.876 -38.044 1.00 44.84 172 ARG A O 1
ATOM 1388 N N . CYS A 1 173 ? 40.348 -17.862 -39.175 1.00 39.38 173 CYS A N 1
ATOM 1389 C CA . CYS A 1 173 ? 40.081 -16.541 -38.592 1.00 39.38 173 CYS A CA 1
ATOM 1390 C C . CYS A 1 173 ? 40.774 -15.377 -39.320 1.00 39.38 173 CYS A C 1
ATOM 1392 O O . CYS A 1 173 ? 41.175 -14.399 -38.701 1.00 39.38 173 CYS A O 1
ATOM 1394 N N . ASP A 1 174 ? 40.857 -15.425 -40.653 1.00 42.81 174 ASP A N 1
ATOM 1395 C CA . ASP A 1 174 ? 41.043 -14.201 -41.441 1.00 42.81 174 ASP A CA 1
ATOM 1396 C C . ASP A 1 174 ? 39.698 -13.460 -41.529 1.00 42.81 174 ASP A C 1
ATOM 1398 O O . ASP A 1 174 ? 38.926 -13.628 -42.477 1.00 42.81 174 ASP A O 1
ATOM 1402 N N . ARG A 1 175 ? 39.369 -12.664 -40.499 1.00 44.16 175 ARG A N 1
ATOM 1403 C CA . ARG A 1 175 ? 38.382 -11.576 -40.656 1.00 44.16 175 ARG A CA 1
ATOM 1404 C C . ARG A 1 175 ? 38.488 -10.383 -39.698 1.00 44.16 175 ARG A C 1
ATOM 1406 O O . ARG A 1 175 ? 37.596 -9.546 -39.716 1.00 44.16 175 ARG A O 1
ATOM 1413 N N . TYR A 1 176 ? 39.560 -10.225 -38.922 1.00 43.78 176 TYR A N 1
ATOM 1414 C CA . TYR A 1 176 ? 39.745 -8.995 -38.135 1.00 43.78 176 TYR A CA 1
ATOM 1415 C C . TYR A 1 176 ? 41.173 -8.459 -38.221 1.00 43.78 176 TYR A C 1
ATOM 1417 O O . TYR A 1 176 ? 41.911 -8.391 -37.246 1.00 43.78 176 TYR A O 1
ATOM 1425 N N . ARG A 1 177 ? 41.543 -8.017 -39.425 1.00 41.47 177 ARG A N 1
ATOM 1426 C CA . ARG A 1 177 ? 42.616 -7.041 -39.619 1.00 41.47 177 ARG A CA 1
ATOM 1427 C C . ARG A 1 177 ? 42.014 -5.650 -39.373 1.00 41.47 177 ARG A C 1
ATOM 1429 O O . ARG A 1 177 ? 41.376 -5.101 -40.265 1.00 41.47 177 ARG A O 1
ATOM 1436 N N . TYR A 1 178 ? 42.175 -5.096 -38.171 1.00 41.50 178 TYR A N 1
ATOM 1437 C CA . TYR A 1 178 ? 41.997 -3.653 -37.963 1.00 41.50 178 TYR A CA 1
ATOM 1438 C C . TYR A 1 178 ? 43.258 -2.926 -38.463 1.00 41.50 178 TYR A C 1
ATOM 1440 O O . TYR A 1 178 ? 44.362 -3.329 -38.088 1.00 41.50 178 TYR A O 1
ATOM 1448 N N . PRO A 1 179 ? 43.138 -1.884 -39.303 1.00 39.53 179 PRO A N 1
ATOM 1449 C CA . PRO A 1 179 ? 44.271 -1.027 -39.641 1.00 39.53 179 PRO A CA 1
ATOM 1450 C C . PRO A 1 179 ? 44.620 -0.110 -38.451 1.00 39.53 179 PRO A C 1
ATOM 1452 O O . PRO A 1 179 ? 43.721 0.254 -37.685 1.00 39.53 179 PRO A O 1
ATOM 1455 N N . PRO A 1 180 ? 45.896 0.277 -38.262 1.00 53.88 180 PRO A N 1
ATOM 1456 C CA . PRO A 1 180 ? 46.239 1.338 -37.323 1.00 53.88 180 PRO A CA 1
ATOM 1457 C C . PRO A 1 180 ? 45.779 2.706 -37.860 1.00 53.88 180 PRO A C 1
ATOM 1459 O O . PRO A 1 180 ? 45.607 2.876 -39.064 1.00 53.88 180 PRO A O 1
ATOM 1462 N N . ARG A 1 181 ? 45.548 3.615 -36.906 1.00 47.88 181 ARG A N 1
ATOM 1463 C CA . ARG A 1 181 ? 44.846 4.911 -36.986 1.00 47.88 181 ARG A CA 1
ATOM 1464 C C . ARG A 1 181 ? 45.189 5.806 -38.172 1.00 47.88 181 ARG A C 1
ATOM 1466 O O . ARG A 1 181 ? 46.394 5.934 -38.472 1.00 47.88 181 ARG A O 1
#

Secondary structure (DSSP, 8-state):
-HHHHHHHHHHTTT------HHHHHHHHHHHHHH-HHHHHHS--SS-HHHHHHHHHHHHHHHT-THHHHHH---SPPPPHHHHHHHHHHHHH-TT--HHHHHHHHHHTT----HHHHHHHHHHTTPPPTTGGGSS--HHHHHHHHHHHHHHHHHHHS----------------TT--PPP-

Radius of gyration: 39.92 Å; chains: 1; bounding box: 97×45×88 Å